Protein AF-A0A7C6B8I4-F1 (afdb_monomer)

Sequence (140 aa):
YIVIADYTKLASQKRLYIIDLHTADVSSYFVAHGRNSGAKGDRVWDASNVMGSYKTPTGFFKVGAKERVTTTKRYDYLSVEGLEWKNRNAKRREIILHTAWYVGTKGRSRGCFAIKPEDKWQVFSRAKNALLYSYAGEGS

Secondary structure (DSSP, 8-state):
-EEEEETTS-TTS--EEEE-TTT--EEEE--BPBTTSSSTTS--------TT--PPP-EEEEEEEEEEE-TTT--EEEEEEE-SGGGTTTTTTT-EEEE-TTTTTT--BSSSEEE-GGGHHHHHHHHTT-EEEEE--S--

Radius of gyration: 13.36 Å; Cα contacts (8 Å, |Δi|>4): 384; chains: 1; bounding box: 36×31×32 Å

Mean predicted aligned error: 3.0 Å

Nearest PDB structures (foldseek):
  8p6f-assembly1_B  TM=4.996E-01  e=5.406E+00  Flavobacterium johnsoniae
  3khf-assembly3_A  TM=2.122E-01  e=5.406E+00  Homo s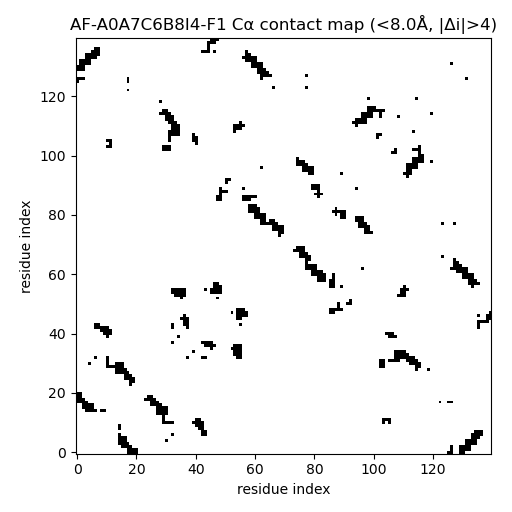apiens

Solvent-accessible surface area (backbone atoms only — not comparable to full-atom values): 6957 Å² total; per-residue (Å²): 76,40,36,36,38,42,27,73,38,43,34,80,39,65,31,27,36,41,36,36,79,86,78,67,47,76,47,71,37,48,45,25,50,8,55,63,10,40,62,79,39,41,37,36,67,38,51,39,49,59,80,89,54,28,18,25,49,46,47,50,26,44,30,36,77,59,78,46,65,43,87,87,81,62,31,50,29,29,50,36,40,40,74,39,88,63,15,58,39,28,55,84,60,65,30,31,39,29,41,33,88,46,35,74,72,47,40,59,36,67,23,25,49,27,24,36,59,91,49,44,67,70,49,51,72,52,40,39,65,13,48,33,36,31,41,38,67,94,46,126

Structure (mmCIF, N/CA/C/O backbone):
data_AF-A0A7C6B8I4-F1
#
_entry.id   AF-A0A7C6B8I4-F1
#
loop_
_atom_site.group_PDB
_atom_site.id
_atom_site.type_symbol
_atom_site.label_atom_id
_atom_site.label_alt_id
_atom_site.label_comp_id
_atom_site.label_asym_id
_atom_site.label_entity_id
_atom_site.label_seq_id
_atom_site.pdbx_PDB_ins_code
_atom_site.Cartn_x
_atom_site.Cartn_y
_atom_site.Cartn_z
_atom_site.occupancy
_atom_site.B_iso_or_equiv
_atom_site.auth_seq_id
_atom_site.auth_comp_id
_atom_site.auth_asym_id
_atom_site.auth_atom_id
_atom_site.pdbx_PDB_model_num
ATOM 1 N N . TYR A 1 1 ? -10.044 -4.001 11.812 1.00 97.69 1 TYR A N 1
ATOM 2 C CA . TYR A 1 1 ? -10.010 -3.785 10.353 1.00 97.69 1 TYR A CA 1
ATOM 3 C C . TYR A 1 1 ? -9.049 -4.750 9.688 1.00 97.69 1 TYR A C 1
ATOM 5 O O . TYR A 1 1 ? -8.013 -5.063 10.270 1.00 97.69 1 TYR A O 1
ATOM 13 N N . ILE A 1 2 ? -9.361 -5.162 8.462 1.00 98.44 2 ILE A N 1
ATOM 14 C CA . ILE A 1 2 ? -8.411 -5.772 7.525 1.00 98.44 2 ILE A CA 1
ATOM 15 C C . ILE A 1 2 ? -8.344 -4.903 6.267 1.00 98.44 2 ILE A C 1
ATOM 17 O O . ILE A 1 2 ? -9.353 -4.350 5.829 1.00 98.44 2 ILE A O 1
ATOM 21 N N . VAL A 1 3 ? -7.147 -4.748 5.711 1.00 98.81 3 VAL A N 1
ATOM 22 C CA . VAL A 1 3 ? -6.892 -3.998 4.481 1.00 98.81 3 VAL A CA 1
ATOM 23 C C . VAL A 1 3 ? -6.547 -4.990 3.376 1.00 98.81 3 VAL A C 1
ATOM 25 O O . VAL A 1 3 ? -5.723 -5.873 3.583 1.00 98.81 3 VAL A O 1
ATOM 28 N N . ILE A 1 4 ? -7.139 -4.857 2.195 1.00 98.75 4 ILE A N 1
ATOM 29 C CA . ILE A 1 4 ? -6.856 -5.724 1.047 1.00 98.75 4 ILE A CA 1
ATOM 30 C C . ILE A 1 4 ? -6.510 -4.849 -0.152 1.00 98.75 4 ILE A C 1
ATOM 32 O O . ILE A 1 4 ? -7.338 -4.070 -0.611 1.00 98.75 4 ILE A O 1
ATOM 36 N N . ALA A 1 5 ? -5.295 -4.976 -0.676 1.00 98.44 5 ALA A N 1
ATOM 37 C CA . ALA A 1 5 ? -4.910 -4.402 -1.958 1.00 98.44 5 ALA A CA 1
ATOM 38 C C . ALA A 1 5 ? -5.072 -5.474 -3.044 1.00 98.44 5 ALA A C 1
ATOM 40 O O . ALA A 1 5 ? -4.246 -6.378 -3.147 1.00 98.44 5 ALA A O 1
ATOM 41 N N . ASP A 1 6 ? -6.142 -5.377 -3.831 1.00 97.81 6 ASP A N 1
ATOM 42 C CA . ASP A 1 6 ? -6.482 -6.327 -4.890 1.00 97.81 6 ASP A CA 1
ATOM 43 C C . ASP A 1 6 ? -5.949 -5.855 -6.248 1.00 97.81 6 ASP A C 1
ATOM 45 O O . ASP A 1 6 ? -6.602 -5.149 -7.021 1.00 97.81 6 ASP A O 1
ATOM 49 N N . TYR A 1 7 ? -4.726 -6.254 -6.562 1.00 97.00 7 TYR A N 1
ATOM 50 C CA . TYR A 1 7 ? -4.074 -5.934 -7.822 1.00 97.00 7 TYR A CA 1
ATOM 51 C C . TYR A 1 7 ? -4.520 -6.804 -9.006 1.00 97.00 7 TYR A C 1
ATOM 53 O O . TYR A 1 7 ? -4.049 -6.563 -10.121 1.00 97.00 7 TYR A O 1
ATOM 61 N N . THR A 1 8 ? -5.487 -7.714 -8.819 1.00 96.25 8 THR A N 1
ATOM 62 C CA . THR A 1 8 ? -6.222 -8.328 -9.942 1.00 96.25 8 THR A CA 1
ATOM 63 C C . THR A 1 8 ? -7.227 -7.362 -10.571 1.00 96.25 8 THR A C 1
ATOM 65 O O . THR A 1 8 ? -7.917 -7.715 -11.523 1.00 96.25 8 THR A O 1
ATOM 68 N N . LYS A 1 9 ? -7.327 -6.123 -10.078 1.00 95.88 9 LYS A N 1
ATOM 69 C CA . LYS A 1 9 ? -8.122 -5.033 -10.662 1.00 95.88 9 LYS A CA 1
ATOM 70 C C . LYS A 1 9 ? -7.225 -3.978 -11.302 1.00 95.88 9 LYS A C 1
ATOM 72 O O . LYS A 1 9 ? -6.068 -3.804 -10.910 1.00 95.88 9 LYS A O 1
ATOM 77 N N . LEU A 1 10 ? -7.760 -3.247 -12.280 1.00 94.75 10 LEU A N 1
ATOM 78 C CA . LEU A 1 10 ? -7.041 -2.163 -12.961 1.00 94.75 10 LEU A CA 1
ATOM 79 C C . LEU A 1 10 ? -6.709 -1.032 -11.979 1.00 94.75 10 LEU A C 1
ATOM 81 O O . LEU A 1 10 ? -7.450 -0.782 -11.030 1.00 94.75 10 LEU A O 1
ATOM 85 N N . ALA A 1 11 ? -5.625 -0.291 -12.217 1.00 93.19 11 ALA A N 1
ATOM 86 C CA . ALA A 1 11 ? -5.238 0.820 -11.337 1.00 93.19 11 ALA A CA 1
ATOM 87 C C . ALA A 1 11 ? -6.203 2.019 -11.403 1.00 93.19 11 ALA A C 1
ATOM 89 O O . ALA A 1 11 ? -6.153 2.891 -10.537 1.00 93.19 11 ALA A O 1
ATOM 90 N N . SER A 1 12 ? -7.072 2.063 -12.418 1.00 92.31 12 SER A N 1
ATOM 91 C CA . SER A 1 12 ? -8.192 3.005 -12.536 1.00 92.31 12 SER A CA 1
ATOM 92 C C . SER A 1 12 ? -9.408 2.624 -11.687 1.00 92.31 12 SER A C 1
ATOM 94 O O . SER A 1 12 ? -10.384 3.370 -11.662 1.00 92.31 12 SER A O 1
ATOM 96 N N . GLN A 1 13 ? -9.370 1.493 -10.981 1.00 95.44 13 GLN A N 1
ATOM 97 C CA . GLN A 1 13 ? -10.431 1.058 -10.079 1.00 95.44 13 GLN A CA 1
ATOM 98 C C . GLN A 1 13 ? -10.020 1.283 -8.620 1.00 95.44 13 GLN A C 1
ATOM 100 O O . GLN A 1 13 ? -8.846 1.163 -8.254 1.00 95.44 13 GLN A O 1
ATOM 105 N N . LYS A 1 14 ? -11.006 1.567 -7.762 1.00 97.19 14 LYS A N 1
ATOM 106 C CA . LYS A 1 14 ? -10.825 1.515 -6.310 1.00 97.19 14 LYS A CA 1
ATOM 107 C C . LYS A 1 14 ? -10.605 0.056 -5.906 1.00 97.19 14 LYS A C 1
ATOM 109 O O . LYS A 1 14 ? -11.543 -0.737 -5.904 1.00 97.19 14 LYS A O 1
ATOM 114 N N . ARG A 1 15 ? -9.347 -0.293 -5.642 1.00 97.44 15 ARG A N 1
ATOM 115 C CA . ARG A 1 15 ? -8.869 -1.667 -5.417 1.00 97.44 15 ARG A CA 1
ATOM 116 C C . ARG A 1 15 ? -8.112 -1.852 -4.100 1.00 97.44 15 ARG A C 1
ATOM 118 O O . ARG A 1 15 ? -7.487 -2.882 -3.885 1.00 97.44 15 ARG A O 1
ATOM 125 N N . LEU A 1 16 ? -8.139 -0.839 -3.235 1.00 98.62 16 LEU A N 1
ATOM 126 C CA . LEU A 1 16 ? -7.774 -0.965 -1.830 1.00 98.62 16 LEU A CA 1
ATOM 127 C C . LEU A 1 16 ? -9.057 -1.031 -1.015 1.00 98.62 16 LEU A C 1
ATOM 129 O O . LEU A 1 16 ? -9.766 -0.033 -0.925 1.00 98.62 16 LEU A O 1
ATOM 133 N N . TYR A 1 17 ? -9.344 -2.180 -0.431 1.00 98.75 17 TYR A N 1
ATOM 134 C CA . TYR A 1 17 ? -10.491 -2.395 0.432 1.00 98.75 17 TYR A CA 1
ATOM 135 C C . TYR A 1 17 ? -10.072 -2.283 1.892 1.00 98.75 17 TYR A C 1
ATOM 137 O O . TYR A 1 17 ? -9.007 -2.766 2.271 1.00 98.75 17 TYR A O 1
ATOM 145 N N . ILE A 1 18 ? -10.911 -1.663 2.714 1.00 98.75 18 ILE A N 1
ATOM 146 C CA . ILE A 1 18 ? -10.795 -1.690 4.171 1.00 98.75 18 ILE A CA 1
ATOM 147 C C . ILE A 1 18 ? -12.112 -2.223 4.708 1.00 98.75 18 ILE A C 1
ATOM 149 O O . ILE A 1 18 ? -13.158 -1.612 4.473 1.00 98.75 18 ILE A O 1
ATOM 153 N N . ILE A 1 19 ? -12.031 -3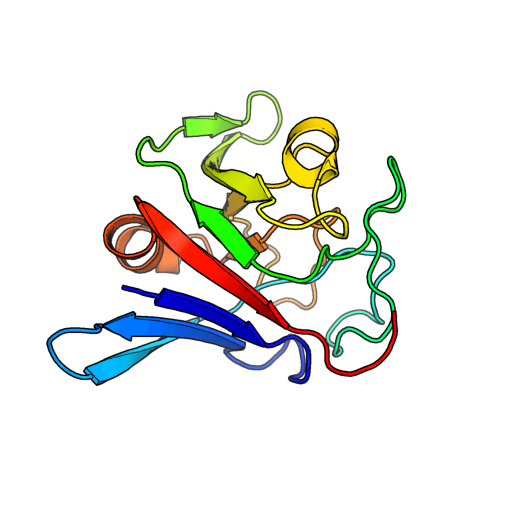.354 5.401 1.00 98.69 19 ILE A N 1
ATOM 154 C CA . ILE A 1 19 ? -13.174 -4.080 5.947 1.00 98.69 19 ILE A CA 1
ATOM 155 C C . ILE A 1 19 ? -13.166 -3.904 7.463 1.00 98.69 19 ILE A C 1
ATOM 157 O O . ILE A 1 19 ? -12.163 -4.205 8.129 1.00 98.69 19 ILE A O 1
ATOM 161 N N . ASP A 1 20 ? -14.270 -3.403 8.003 1.00 98.44 20 ASP A N 1
ATOM 162 C CA . ASP A 1 20 ? -14.539 -3.439 9.434 1.00 98.44 20 ASP A CA 1
ATOM 163 C C . ASP A 1 20 ? -14.967 -4.857 9.827 1.00 98.44 20 ASP A C 1
ATOM 165 O O . ASP A 1 20 ? -15.919 -5.405 9.283 1.00 98.44 20 ASP A O 1
ATOM 169 N N . LEU A 1 21 ? -14.238 -5.477 10.754 1.00 97.75 21 LEU A N 1
ATOM 170 C CA . LEU A 1 21 ? -14.515 -6.856 11.167 1.00 97.75 21 LEU A CA 1
ATOM 171 C C . LEU A 1 21 ? -15.641 -6.943 12.206 1.00 97.75 21 LEU A C 1
ATOM 173 O O . LEU A 1 21 ? -16.110 -8.042 12.482 1.00 97.75 21 LEU A O 1
ATOM 177 N N . HIS A 1 22 ? -16.063 -5.814 12.782 1.00 97.88 22 HIS A N 1
ATOM 178 C CA . HIS A 1 22 ? -17.172 -5.758 13.731 1.00 97.88 22 HIS A CA 1
ATOM 179 C C . HIS A 1 22 ? -18.496 -5.459 13.029 1.00 97.88 22 HIS A C 1
ATOM 181 O O . HIS A 1 22 ? -19.506 -6.069 13.365 1.00 97.88 22 HIS A O 1
ATOM 187 N N . THR A 1 23 ? -18.491 -4.537 12.060 1.00 98.31 23 THR A N 1
ATOM 188 C CA . THR A 1 23 ? -19.718 -4.100 11.366 1.00 98.31 23 THR A CA 1
ATOM 189 C C . THR A 1 23 ? -19.910 -4.729 9.988 1.00 98.31 23 THR A C 1
ATOM 191 O O . THR A 1 23 ? -20.988 -4.608 9.418 1.00 98.31 23 THR A O 1
ATOM 194 N N . ALA A 1 24 ? -18.886 -5.399 9.447 1.00 97.50 24 ALA A N 1
ATOM 195 C CA . ALA A 1 24 ? -18.821 -5.879 8.064 1.00 97.50 24 ALA A CA 1
ATOM 196 C C . ALA A 1 24 ? -18.845 -4.768 6.991 1.00 97.50 24 ALA A C 1
ATOM 198 O O . ALA A 1 24 ? -18.920 -5.070 5.798 1.00 97.50 24 ALA A O 1
ATOM 199 N N . ASP A 1 25 ? -18.714 -3.495 7.381 1.00 98.38 25 ASP A N 1
ATOM 200 C CA . ASP A 1 25 ? -18.646 -2.388 6.429 1.00 98.38 25 ASP A CA 1
ATOM 201 C C . ASP A 1 25 ? -17.394 -2.477 5.557 1.00 98.38 25 ASP A C 1
ATOM 203 O O . ASP A 1 25 ? -16.277 -2.703 6.037 1.00 98.38 25 ASP A O 1
ATOM 207 N N . VAL A 1 26 ? -17.567 -2.215 4.260 1.00 98.50 26 VAL A N 1
ATOM 208 C CA . VAL A 1 26 ? -16.477 -2.213 3.282 1.00 98.50 26 VAL A CA 1
ATOM 209 C C . VAL A 1 26 ? -16.354 -0.838 2.644 1.00 98.50 26 VAL A C 1
ATOM 211 O O . VAL A 1 26 ? -17.268 -0.339 1.991 1.00 98.50 26 VAL A O 1
ATOM 214 N N . SER A 1 27 ? -15.173 -0.240 2.771 1.00 98.56 27 SER A N 1
ATOM 215 C CA . SER A 1 27 ? -14.798 0.979 2.048 1.00 98.56 27 SER A CA 1
ATOM 216 C C . SER A 1 27 ? -13.726 0.671 1.009 1.00 98.56 27 SER A C 1
ATOM 218 O O . SER A 1 27 ? -12.918 -0.238 1.201 1.00 98.56 27 SER A O 1
ATOM 220 N N . SER A 1 28 ? -13.725 1.402 -0.111 1.00 98.56 28 SER A N 1
ATOM 221 C CA . SER A 1 28 ? -12.765 1.195 -1.199 1.00 98.56 28 SER A CA 1
ATOM 222 C C . SER A 1 28 ? -12.081 2.488 -1.645 1.00 98.56 28 SER A C 1
ATOM 224 O O . SER A 1 28 ? -12.703 3.551 -1.724 1.00 98.56 28 SER A O 1
ATOM 226 N N . TYR A 1 29 ? -10.792 2.374 -1.967 1.00 98.50 29 TYR A N 1
ATOM 227 C CA . TYR A 1 29 ? -9.892 3.477 -2.306 1.00 98.50 29 TYR A CA 1
ATOM 228 C C . TYR A 1 29 ? -8.955 3.102 -3.456 1.00 98.50 29 TYR A C 1
ATOM 230 O O . TYR A 1 29 ? -8.824 1.935 -3.837 1.00 98.50 29 TYR A O 1
ATOM 238 N N . PHE A 1 30 ? -8.278 4.097 -4.023 1.00 98.00 30 PHE A N 1
ATOM 239 C CA . PHE A 1 30 ? -7.240 3.856 -5.023 1.00 98.00 30 PHE A CA 1
ATOM 240 C C . PHE A 1 30 ? -5.919 3.447 -4.367 1.00 98.00 30 PHE A C 1
ATOM 242 O O . PHE A 1 30 ? -5.514 4.023 -3.360 1.00 98.00 30 PHE A O 1
ATOM 249 N N . VAL A 1 31 ? -5.212 2.500 -4.991 1.00 97.81 31 VAL A N 1
ATOM 250 C CA . VAL A 1 31 ? -3.832 2.150 -4.629 1.00 97.81 31 VAL A CA 1
ATOM 251 C C . VAL A 1 31 ? -2.984 1.870 -5.870 1.00 97.81 31 VAL A C 1
ATOM 253 O O . VAL A 1 31 ? -3.372 1.105 -6.766 1.00 97.81 31 VAL A O 1
ATOM 256 N N . ALA A 1 32 ? -1.816 2.507 -5.950 1.00 96.88 32 ALA A N 1
ATOM 257 C CA . ALA A 1 32 ? -0.874 2.293 -7.047 1.00 96.88 32 ALA A CA 1
ATOM 258 C C . ALA A 1 32 ? -0.010 1.043 -6.822 1.00 96.88 32 ALA A C 1
ATOM 260 O O . ALA A 1 32 ? 0.371 0.736 -5.698 1.00 96.88 32 ALA A O 1
ATOM 261 N N . HIS A 1 33 ? 0.335 0.355 -7.912 1.00 95.75 33 HIS A N 1
ATOM 262 C CA . HIS A 1 33 ? 1.280 -0.764 -7.896 1.00 95.75 33 HIS A CA 1
ATOM 263 C C . HIS A 1 33 ? 2.729 -0.289 -8.119 1.00 95.75 33 HIS A C 1
ATOM 265 O O . HIS A 1 33 ? 2.972 0.863 -8.500 1.00 95.75 33 HIS A O 1
ATOM 271 N N . GLY A 1 34 ? 3.695 -1.195 -7.946 1.00 96.81 34 GLY A N 1
ATOM 272 C CA . GLY A 1 34 ? 5.104 -0.971 -8.263 1.00 96.81 34 GLY A CA 1
ATOM 273 C C . GLY A 1 34 ? 5.381 -0.818 -9.764 1.00 96.81 34 GLY A C 1
ATOM 274 O O . GLY A 1 34 ? 4.746 -1.453 -10.603 1.00 96.81 34 GLY A O 1
ATOM 275 N N . ARG A 1 35 ? 6.355 0.027 -10.118 1.00 95.94 35 ARG A N 1
ATOM 276 C CA . ARG A 1 35 ? 6.706 0.396 -11.503 1.00 95.94 35 ARG A CA 1
ATOM 277 C C . ARG A 1 35 ? 6.930 -0.798 -12.432 1.00 95.94 35 ARG A C 1
ATOM 279 O O . ARG A 1 35 ? 6.567 -0.706 -13.599 1.00 95.94 35 ARG A O 1
ATOM 286 N N . ASN A 1 36 ? 7.524 -1.869 -11.922 1.00 96.25 36 ASN A N 1
ATOM 287 C CA . ASN A 1 36 ? 7.934 -3.025 -12.718 1.00 96.25 36 ASN A CA 1
ATOM 288 C C . ASN A 1 36 ? 6.966 -4.212 -12.584 1.00 96.25 36 ASN A C 1
ATOM 290 O O . ASN A 1 36 ? 7.326 -5.325 -12.942 1.00 96.25 36 ASN A O 1
ATOM 294 N N . SER A 1 37 ? 5.763 -3.979 -12.051 1.00 95.12 37 SER A N 1
ATOM 295 C CA . SER A 1 37 ? 4.768 -5.023 -11.779 1.00 95.12 37 SER A CA 1
ATOM 296 C C . SER A 1 37 ? 3.604 -5.074 -12.753 1.00 95.12 37 SER A C 1
ATOM 298 O O . SER A 1 37 ? 2.717 -5.899 -12.584 1.00 95.12 37 SER A O 1
ATOM 300 N N . GLY A 1 38 ? 3.578 -4.174 -13.731 1.00 93.31 38 GLY A N 1
ATOM 301 C CA . GLY A 1 38 ? 2.455 -3.971 -14.638 1.00 93.31 38 GLY A CA 1
ATOM 302 C C . GLY A 1 38 ? 2.642 -2.720 -15.490 1.00 93.31 38 GLY A C 1
ATOM 303 O O . GLY A 1 38 ? 3.428 -1.815 -15.159 1.00 93.31 38 GLY A O 1
ATOM 304 N N . ALA A 1 39 ? 1.910 -2.658 -16.601 1.00 92.75 39 ALA A N 1
ATOM 305 C CA . ALA A 1 39 ? 1.808 -1.443 -17.395 1.00 92.75 39 ALA A CA 1
ATOM 306 C C . ALA A 1 39 ? 1.123 -0.319 -16.592 1.00 92.75 39 ALA A C 1
ATOM 308 O O . ALA A 1 39 ? 0.391 -0.549 -15.626 1.00 92.75 39 ALA A O 1
ATOM 309 N N . LYS A 1 40 ? 1.364 0.941 -16.978 1.00 89.62 40 LYS A N 1
ATOM 310 C CA . LYS A 1 40 ? 0.720 2.095 -16.327 1.00 89.62 40 LYS A CA 1
ATOM 311 C C . LYS A 1 40 ? -0.800 1.980 -16.443 1.00 89.62 40 LYS A C 1
ATOM 313 O O . LYS A 1 40 ? -1.325 1.940 -17.549 1.00 89.62 40 LYS A O 1
ATOM 318 N N . GLY A 1 41 ? -1.499 2.032 -15.312 1.00 88.06 41 GLY A N 1
ATOM 319 C CA . GLY A 1 41 ? -2.961 1.934 -15.287 1.00 88.06 41 GLY A CA 1
ATOM 320 C C . GLY A 1 41 ? -3.498 0.506 -15.152 1.00 88.06 41 GLY A C 1
ATOM 321 O O . GLY A 1 41 ? -4.699 0.343 -14.958 1.00 88.06 41 GLY A O 1
ATOM 322 N N . ASP A 1 42 ? -2.633 -0.506 -15.199 1.00 93.12 42 ASP A N 1
ATOM 323 C CA . ASP A 1 42 ? -3.047 -1.904 -15.308 1.00 93.12 42 ASP A CA 1
ATOM 324 C C . ASP A 1 42 ? -3.079 -2.646 -13.952 1.00 93.12 42 ASP A C 1
ATOM 326 O O . ASP A 1 42 ? -2.861 -2.077 -12.867 1.00 93.12 42 ASP A O 1
ATOM 330 N N . ARG A 1 43 ? -3.387 -3.938 -14.026 1.00 94.75 43 ARG A N 1
ATOM 331 C CA . ARG A 1 43 ? -3.244 -4.961 -12.987 1.00 94.75 43 ARG A CA 1
ATOM 332 C C . ARG A 1 43 ? -1.774 -5.204 -12.632 1.00 94.75 43 ARG A C 1
ATOM 334 O O . ARG A 1 43 ? -0.867 -4.616 -13.226 1.00 94.75 43 ARG A O 1
ATOM 341 N N . VAL A 1 44 ? -1.539 -6.031 -11.617 1.00 95.31 44 VAL A N 1
ATOM 342 C CA . VAL A 1 44 ? -0.216 -6.612 -11.362 1.00 95.31 44 VAL A CA 1
ATOM 343 C C . VAL A 1 44 ? -0.181 -8.025 -11.926 1.00 95.31 44 VAL A C 1
ATOM 345 O O . VAL A 1 44 ? -1.056 -8.815 -11.612 1.00 95.31 44 VAL A O 1
ATOM 348 N N . TRP A 1 45 ? 0.839 -8.321 -12.722 1.00 94.12 45 TRP A N 1
ATOM 349 C CA . TRP A 1 45 ? 1.134 -9.656 -13.273 1.00 94.12 45 TRP A CA 1
ATOM 350 C C . TRP A 1 45 ? 2.534 -10.165 -12.897 1.00 94.12 45 TRP A C 1
ATOM 352 O O . TRP A 1 45 ? 2.912 -11.270 -13.256 1.00 94.12 45 TRP A O 1
ATOM 362 N N . ASP A 1 46 ? 3.322 -9.341 -12.201 1.00 94.94 46 ASP A N 1
ATOM 363 C CA . ASP A 1 46 ? 4.712 -9.642 -11.867 1.00 94.94 46 ASP A CA 1
ATOM 364 C C . ASP A 1 46 ? 5.055 -9.030 -10.502 1.00 94.94 46 ASP A C 1
ATOM 366 O O . ASP A 1 46 ? 5.347 -7.833 -10.358 1.00 94.94 46 ASP A O 1
ATOM 370 N N . ALA A 1 47 ? 4.934 -9.846 -9.461 1.00 95.44 47 ALA A N 1
ATOM 371 C CA . ALA A 1 47 ? 5.261 -9.471 -8.095 1.00 95.44 47 ALA A CA 1
ATOM 372 C C . ALA A 1 47 ? 6.700 -9.867 -7.751 1.00 95.44 47 ALA A C 1
ATOM 374 O O . ALA A 1 47 ? 7.290 -10.765 -8.339 1.00 95.44 47 ALA A O 1
ATOM 375 N N . SER A 1 48 ? 7.309 -9.202 -6.769 1.00 95.81 48 SER A N 1
ATOM 376 C CA . SER A 1 48 ? 8.620 -9.647 -6.288 1.00 95.81 48 SER A CA 1
ATOM 377 C C . SER A 1 48 ? 8.930 -9.161 -4.887 1.00 95.81 48 SER A C 1
ATOM 379 O O . SER A 1 48 ? 8.479 -8.098 -4.455 1.00 95.81 48 SER A O 1
ATOM 381 N N . ASN A 1 49 ? 9.787 -9.925 -4.211 1.00 95.88 49 ASN A N 1
ATOM 382 C CA . ASN A 1 49 ? 10.426 -9.587 -2.943 1.00 95.88 49 ASN A CA 1
ATOM 383 C C . ASN A 1 49 ? 11.887 -9.131 -3.095 1.00 95.88 49 ASN A C 1
ATOM 385 O O . ASN A 1 49 ? 12.575 -8.908 -2.097 1.00 95.88 49 ASN A O 1
ATOM 389 N N . VAL A 1 50 ? 12.407 -9.072 -4.321 1.00 97.38 50 VAL A N 1
ATOM 390 C CA . VAL A 1 50 ? 13.832 -8.826 -4.569 1.00 97.38 50 VAL A CA 1
ATOM 391 C C . VAL A 1 50 ? 14.157 -7.349 -4.341 1.00 97.38 50 VAL A C 1
ATOM 393 O O . VAL A 1 50 ? 13.399 -6.455 -4.739 1.00 97.38 50 VAL A O 1
ATOM 396 N N . MET A 1 51 ? 15.284 -7.089 -3.677 1.00 97.31 51 MET A N 1
ATOM 397 C CA . MET A 1 51 ? 15.824 -5.741 -3.472 1.00 97.31 51 MET A CA 1
ATOM 398 C C . MET A 1 51 ? 15.994 -5.018 -4.814 1.00 97.31 51 MET A C 1
ATOM 400 O O . MET A 1 51 ? 16.404 -5.621 -5.796 1.00 97.31 51 MET A O 1
ATOM 404 N N . GLY A 1 52 ? 15.638 -3.734 -4.883 1.00 95.81 52 GLY A N 1
ATOM 405 C CA . GLY A 1 52 ? 15.784 -2.940 -6.113 1.00 95.81 52 GLY A CA 1
ATOM 406 C C . GLY A 1 52 ? 14.829 -3.294 -7.265 1.00 95.81 52 GLY A C 1
ATOM 407 O O . GLY A 1 52 ? 14.795 -2.570 -8.252 1.00 95.81 52 GLY A O 1
ATOM 408 N N . SER A 1 53 ? 13.993 -4.333 -7.140 1.00 96.69 53 SER A N 1
ATOM 409 C CA . SER A 1 53 ? 13.066 -4.741 -8.213 1.00 96.69 53 SER A CA 1
ATOM 410 C C . SER A 1 53 ? 12.016 -3.683 -8.569 1.00 96.69 53 SER A C 1
ATOM 412 O O . SER A 1 53 ? 11.480 -3.696 -9.673 1.00 96.69 53 SER A O 1
ATOM 414 N N . TYR A 1 54 ? 11.681 -2.794 -7.626 1.00 97.38 54 TYR A N 1
ATOM 415 C CA . TYR A 1 54 ? 10.568 -1.834 -7.703 1.00 97.38 54 TYR A CA 1
ATOM 416 C C . TYR A 1 54 ? 9.198 -2.456 -8.016 1.00 97.38 54 TYR A C 1
ATOM 418 O O . TYR A 1 54 ? 8.275 -1.757 -8.444 1.00 97.38 54 TYR A O 1
ATOM 426 N N . LYS A 1 55 ? 9.068 -3.765 -7.793 1.00 97.19 55 LYS A N 1
ATOM 427 C CA . LYS A 1 55 ? 7.839 -4.535 -7.975 1.00 97.19 55 LYS A CA 1
ATOM 428 C C . LYS A 1 55 ? 6.971 -4.505 -6.716 1.00 97.19 55 LYS A C 1
ATOM 430 O O . LYS A 1 55 ? 7.482 -4.391 -5.603 1.00 97.19 55 LYS A O 1
ATOM 435 N N . THR A 1 56 ? 5.662 -4.613 -6.878 1.00 97.31 56 THR A N 1
ATOM 436 C CA . THR A 1 56 ? 4.701 -4.838 -5.799 1.00 97.31 56 THR A CA 1
ATOM 437 C C . THR A 1 56 ? 5.069 -6.113 -5.032 1.00 97.31 56 THR A C 1
ATOM 439 O O . THR A 1 56 ? 5.255 -7.160 -5.656 1.00 97.31 56 THR A O 1
ATOM 442 N N . PRO A 1 57 ? 5.187 -6.062 -3.696 1.00 97.12 57 PRO A N 1
ATOM 443 C CA . PRO A 1 57 ? 5.268 -7.261 -2.876 1.00 97.12 57 PRO A CA 1
ATOM 444 C C . PRO A 1 57 ? 3.856 -7.801 -2.595 1.00 97.12 57 PRO A C 1
ATOM 446 O O . PRO A 1 57 ? 2.915 -7.028 -2.402 1.00 97.12 57 PRO A O 1
ATOM 449 N N . THR A 1 58 ? 3.700 -9.120 -2.550 1.00 97.12 58 THR A N 1
ATOM 450 C CA . THR A 1 58 ? 2.419 -9.795 -2.277 1.00 97.12 58 THR A CA 1
ATOM 451 C C . THR A 1 58 ? 2.417 -10.465 -0.906 1.00 97.12 58 THR A C 1
ATOM 453 O O . THR A 1 58 ? 3.461 -10.612 -0.269 1.00 97.12 58 THR A O 1
ATOM 456 N N . GLY A 1 59 ? 1.240 -10.868 -0.432 1.00 97.75 59 GLY A N 1
ATOM 457 C CA . GLY A 1 59 ? 1.073 -11.560 0.842 1.00 97.75 59 GLY A CA 1
ATOM 458 C C . GLY A 1 59 ? 0.586 -10.689 1.995 1.00 97.75 59 GLY A C 1
ATOM 459 O O . GLY A 1 59 ? 0.072 -9.593 1.783 1.00 97.75 59 GLY A O 1
ATOM 460 N N . PHE A 1 60 ? 0.735 -11.199 3.212 1.00 98.56 60 PHE A N 1
ATOM 461 C CA . PHE A 1 60 ? 0.317 -10.564 4.453 1.00 98.56 60 PHE A CA 1
ATOM 462 C C . PHE A 1 60 ? 1.388 -9.635 5.019 1.00 98.56 60 PHE A C 1
ATOM 464 O O . PHE A 1 60 ? 2.576 -9.966 5.059 1.00 98.56 60 PHE A O 1
ATOM 471 N N . PHE A 1 61 ? 0.936 -8.482 5.499 1.00 98.81 61 PHE A N 1
ATOM 472 C CA . PHE A 1 61 ? 1.741 -7.452 6.130 1.00 98.81 61 PHE A CA 1
ATOM 473 C C . PHE A 1 61 ? 1.064 -6.962 7.405 1.00 98.81 61 PHE A C 1
ATOM 475 O O . PHE A 1 61 ? -0.158 -6.833 7.463 1.00 98.81 61 PHE A O 1
ATOM 482 N N . LYS A 1 62 ? 1.863 -6.599 8.404 1.00 98.69 62 LYS A N 1
ATOM 483 C CA . LYS A 1 62 ? 1.411 -5.827 9.561 1.00 98.69 62 LYS A CA 1
ATOM 484 C C . LYS A 1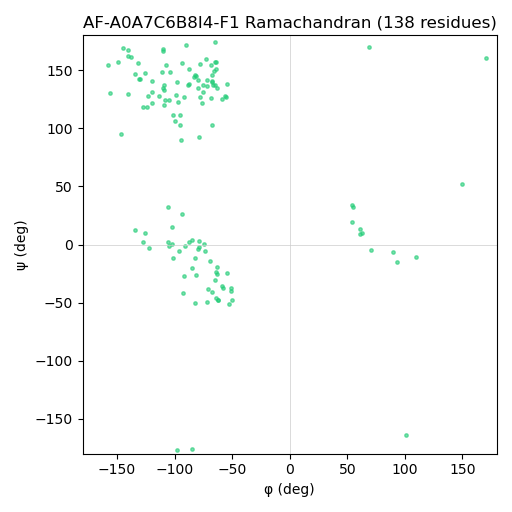 62 ? 1.609 -4.342 9.287 1.00 98.69 62 LYS A C 1
ATOM 486 O O . LYS A 1 62 ? 2.718 -3.921 8.956 1.00 98.69 62 LYS A O 1
ATOM 491 N N . VAL A 1 63 ? 0.560 -3.541 9.452 1.00 98.81 63 VAL A N 1
ATOM 492 C CA . VAL A 1 63 ? 0.646 -2.078 9.359 1.00 98.81 63 VAL A CA 1
ATOM 493 C C . VAL A 1 63 ? 0.993 -1.488 10.730 1.00 98.81 63 VAL A C 1
ATOM 495 O O . VAL A 1 63 ? 0.463 -1.901 11.759 1.00 98.81 63 VAL A O 1
ATOM 498 N N . GLY A 1 64 ? 1.900 -0.513 10.763 1.00 98.56 64 GLY A N 1
ATOM 499 C CA . GLY A 1 64 ? 2.344 0.146 11.991 1.00 98.56 64 GLY A CA 1
ATOM 500 C C . GLY A 1 64 ? 1.306 1.097 12.598 1.00 98.56 64 GLY A C 1
ATOM 501 O O . GLY A 1 64 ? 0.417 1.600 11.917 1.00 98.56 64 GLY A O 1
ATOM 502 N N . ALA A 1 65 ? 1.457 1.390 13.892 1.00 97.81 65 ALA A N 1
ATOM 503 C CA . ALA A 1 65 ? 0.552 2.268 14.643 1.00 97.81 65 ALA A CA 1
ATOM 504 C C . ALA A 1 65 ? 0.820 3.774 14.455 1.00 97.81 65 ALA A C 1
ATOM 506 O O . ALA A 1 65 ? -0.063 4.603 14.675 1.00 97.81 65 ALA A O 1
ATOM 507 N N . LYS A 1 66 ? 2.064 4.144 14.125 1.00 97.88 66 LYS A N 1
ATOM 508 C CA . LYS A 1 66 ? 2.534 5.536 14.150 1.00 97.88 66 LYS A CA 1
ATOM 509 C C . LYS A 1 66 ? 2.644 6.095 12.740 1.00 97.88 66 LYS A C 1
ATOM 511 O O . LYS A 1 66 ? 3.371 5.546 11.914 1.00 97.88 66 LYS A O 1
ATOM 516 N N . GLU A 1 67 ? 1.958 7.208 12.516 1.00 97.81 67 GLU A N 1
ATOM 517 C CA . GLU A 1 67 ? 2.117 8.032 11.321 1.00 97.81 67 GLU A CA 1
ATOM 518 C C . GLU A 1 67 ? 3.453 8.776 11.371 1.00 97.81 67 GLU A C 1
ATOM 520 O O . GLU A 1 67 ? 3.920 9.179 12.441 1.00 97.81 67 GLU A O 1
ATOM 525 N N . ARG A 1 68 ? 4.105 8.887 10.216 1.00 97.75 68 ARG A N 1
ATOM 526 C CA . ARG A 1 68 ? 5.427 9.493 10.041 1.00 97.75 68 ARG A CA 1
ATOM 527 C C . ARG A 1 68 ? 5.487 10.215 8.699 1.00 97.75 68 ARG A C 1
ATOM 529 O O . ARG A 1 68 ? 4.638 9.999 7.846 1.00 97.75 68 ARG A O 1
ATOM 536 N N . VAL A 1 69 ? 6.537 11.006 8.488 1.00 97.19 69 VAL A N 1
ATOM 537 C CA . VAL A 1 69 ? 6.775 11.737 7.236 1.00 97.19 69 VAL A CA 1
ATOM 538 C C . VAL A 1 69 ? 8.100 11.290 6.624 1.00 97.19 69 VAL A C 1
ATOM 540 O O . VAL A 1 69 ? 9.111 11.219 7.322 1.00 97.19 69 VAL A O 1
ATOM 543 N N . THR A 1 70 ? 8.121 10.957 5.329 1.00 93.19 70 THR A N 1
ATOM 544 C CA . THR A 1 70 ? 9.371 10.597 4.631 1.00 93.19 70 THR A CA 1
ATOM 545 C C . THR A 1 70 ? 10.290 11.815 4.512 1.00 93.19 70 THR A C 1
ATOM 547 O O . THR A 1 70 ? 9.817 12.896 4.161 1.00 93.19 70 THR A O 1
ATOM 550 N N . THR A 1 71 ? 11.599 11.643 4.695 1.00 91.25 71 THR A N 1
ATOM 551 C CA . THR A 1 71 ? 12.564 12.757 4.723 1.00 91.25 71 THR A CA 1
ATOM 552 C C . THR A 1 71 ? 12.639 13.529 3.402 1.00 91.25 71 THR A C 1
ATOM 554 O O . THR A 1 71 ? 12.563 14.754 3.399 1.00 91.25 71 THR A O 1
ATOM 557 N N . THR A 1 72 ? 12.746 12.825 2.270 1.00 88.12 72 THR A N 1
ATOM 558 C CA . THR A 1 72 ? 12.991 13.456 0.960 1.00 88.12 72 THR A CA 1
ATOM 559 C C . THR A 1 72 ? 11.721 13.997 0.31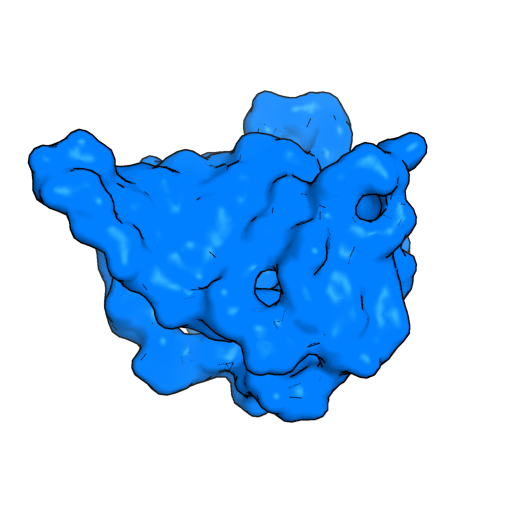2 1.00 88.12 72 THR A C 1
ATOM 561 O O . THR A 1 72 ? 11.692 15.136 -0.134 1.00 88.12 72 THR A O 1
ATOM 564 N N . LYS A 1 73 ? 10.663 13.179 0.232 1.00 88.81 73 LYS A N 1
ATOM 565 C CA . LYS A 1 73 ? 9.441 13.524 -0.519 1.00 88.81 73 LYS A CA 1
ATOM 566 C C . LYS A 1 73 ? 8.324 14.110 0.339 1.00 88.81 73 LYS A C 1
ATOM 568 O O . LYS A 1 73 ? 7.305 14.509 -0.211 1.00 88.81 73 LYS A O 1
ATOM 573 N N . ARG A 1 74 ? 8.508 14.138 1.664 1.00 93.44 74 ARG A N 1
ATOM 574 C CA . ARG A 1 74 ? 7.528 14.641 2.639 1.00 93.44 74 ARG A CA 1
ATOM 575 C C . ARG A 1 74 ? 6.142 13.983 2.540 1.00 93.44 74 ARG A C 1
ATOM 577 O O . ARG A 1 74 ? 5.140 14.616 2.834 1.00 93.44 74 ARG A O 1
ATOM 584 N N . TYR A 1 75 ? 6.081 12.705 2.160 1.00 93.25 75 TYR A N 1
ATOM 585 C CA . TYR A 1 75 ? 4.841 11.931 2.210 1.00 93.25 75 TYR A CA 1
ATOM 586 C C . TYR A 1 75 ? 4.550 11.448 3.625 1.00 93.25 75 TYR A C 1
ATOM 588 O O . TYR A 1 75 ? 5.439 10.895 4.280 1.00 93.25 75 TYR A O 1
ATOM 596 N N . ASP A 1 76 ? 3.300 11.600 4.050 1.00 97.56 76 ASP A N 1
ATOM 597 C CA . ASP A 1 76 ? 2.781 10.920 5.231 1.00 97.56 76 ASP A CA 1
ATOM 598 C C . ASP A 1 76 ? 2.718 9.416 4.969 1.00 97.56 76 ASP A C 1
ATOM 600 O O . ASP A 1 76 ? 2.296 8.980 3.890 1.00 97.56 76 ASP A O 1
ATOM 604 N N . TYR A 1 77 ? 3.126 8.616 5.950 1.00 98.50 77 TYR A 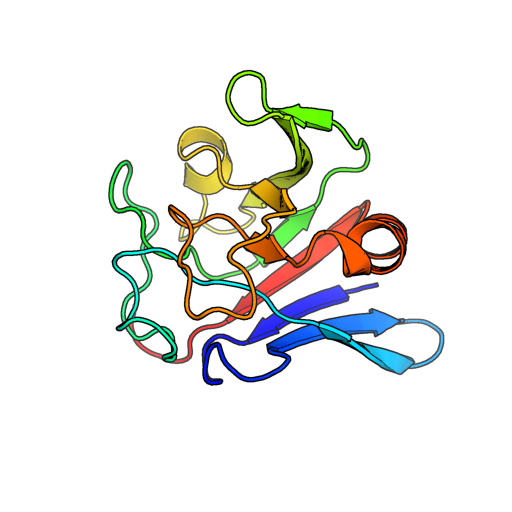N 1
ATOM 605 C CA . TYR A 1 77 ? 3.140 7.169 5.825 1.00 98.50 77 TYR A CA 1
ATOM 606 C C . TYR A 1 77 ? 2.911 6.420 7.139 1.00 98.50 77 TYR A C 1
ATOM 608 O O . TYR A 1 77 ? 3.198 6.909 8.234 1.00 98.50 77 TYR A O 1
ATOM 616 N N . LEU A 1 78 ? 2.458 5.177 6.992 1.00 98.69 78 LEU A N 1
ATOM 617 C CA . LEU A 1 78 ? 2.513 4.116 7.990 1.00 98.69 78 LEU A CA 1
ATOM 618 C C . LEU A 1 78 ? 3.540 3.072 7.539 1.00 98.69 78 LEU A C 1
ATOM 620 O O . LEU A 1 78 ? 3.609 2.703 6.362 1.00 98.69 78 LEU A O 1
ATOM 624 N N . SER A 1 79 ? 4.362 2.590 8.470 1.00 98.44 79 SER A N 1
ATOM 625 C CA . SER A 1 79 ? 5.279 1.483 8.187 1.00 98.44 79 SER A CA 1
ATOM 626 C C . SER A 1 79 ? 4.497 0.205 7.897 1.00 98.44 79 SER A C 1
ATOM 628 O O . SER A 1 79 ? 3.444 -0.010 8.497 1.00 98.44 79 SER A O 1
ATOM 630 N N . VAL A 1 80 ? 5.041 -0.676 7.060 1.00 98.25 80 VAL A N 1
ATOM 631 C CA . VAL A 1 80 ? 4.537 -2.047 6.927 1.00 98.25 80 VAL A CA 1
ATOM 632 C C . VAL A 1 80 ? 5.659 -3.055 7.145 1.00 98.25 80 VAL A C 1
ATOM 634 O O . VAL A 1 80 ? 6.821 -2.800 6.825 1.00 98.25 80 VAL A O 1
ATOM 637 N N . GLU A 1 81 ? 5.309 -4.205 7.699 1.00 98.44 81 GLU A N 1
ATOM 638 C CA . GLU A 1 81 ? 6.212 -5.322 7.954 1.00 98.44 81 GLU A CA 1
ATOM 639 C C . GLU A 1 81 ? 5.664 -6.565 7.261 1.00 98.44 81 GLU A C 1
ATOM 641 O O . GLU A 1 81 ? 4.493 -6.888 7.429 1.00 98.44 81 GLU A O 1
ATOM 646 N N . GLY A 1 82 ? 6.486 -7.235 6.452 1.00 98.25 82 GLY A N 1
ATOM 647 C CA . GLY A 1 82 ? 6.091 -8.482 5.800 1.00 98.25 82 GLY A CA 1
ATOM 648 C C . GLY A 1 82 ? 6.015 -9.630 6.805 1.00 98.25 82 GLY A C 1
ATOM 649 O O . GLY A 1 82 ? 6.907 -9.766 7.639 1.00 98.25 82 GLY A O 1
ATOM 650 N N . LEU A 1 83 ? 4.961 -10.441 6.715 1.00 98.50 83 LEU A N 1
ATOM 651 C CA . LEU A 1 83 ? 4.693 -11.568 7.617 1.00 98.50 83 LEU A CA 1
ATOM 652 C C . LEU A 1 83 ? 4.964 -12.937 6.972 1.00 98.50 83 LEU A C 1
ATOM 654 O O . LEU A 1 83 ? 4.741 -13.969 7.595 1.00 98.50 83 LEU A O 1
ATOM 658 N N . GLU A 1 84 ? 5.443 -12.964 5.728 1.00 97.88 84 GLU A N 1
ATOM 659 C CA . GLU A 1 84 ? 5.696 -14.183 4.961 1.00 97.88 84 GLU A CA 1
ATOM 660 C C . GLU A 1 84 ? 7.090 -14.167 4.317 1.00 97.88 84 GLU A C 1
ATOM 662 O O . GLU A 1 84 ? 7.656 -13.123 3.981 1.00 97.88 84 GLU A O 1
ATOM 667 N N . TRP A 1 85 ? 7.638 -15.351 4.026 1.00 95.69 85 TRP A N 1
ATOM 668 C CA . TRP A 1 85 ? 8.917 -15.494 3.315 1.00 95.69 85 TRP A CA 1
ATOM 669 C C . TRP A 1 85 ? 8.980 -14.670 2.016 1.00 95.69 85 TRP A C 1
ATOM 671 O O . TRP A 1 85 ? 10.005 -14.039 1.724 1.00 95.69 85 TRP A O 1
ATOM 681 N N . LYS A 1 86 ? 7.874 -14.635 1.261 1.00 92.88 86 LYS A N 1
ATOM 682 C CA . LYS A 1 86 ? 7.729 -13.919 -0.018 1.00 92.88 86 LYS A CA 1
ATOM 683 C C . LYS A 1 86 ? 7.622 -12.397 0.116 1.00 92.88 86 LYS A C 1
ATOM 685 O O . LYS A 1 86 ? 7.635 -11.703 -0.892 1.00 92.88 86 LYS A O 1
ATOM 690 N N . ASN A 1 87 ? 7.545 -11.856 1.329 1.00 97.12 87 ASN A N 1
ATOM 691 C CA . ASN A 1 87 ? 7.571 -10.413 1.567 1.00 97.12 87 ASN A CA 1
ATOM 692 C C . ASN A 1 87 ? 8.510 -9.994 2.709 1.00 97.12 87 ASN A C 1
ATOM 694 O O . ASN A 1 87 ? 8.539 -8.825 3.091 1.00 97.12 87 ASN A O 1
ATOM 698 N N . ARG A 1 88 ? 9.374 -10.906 3.178 1.00 97.31 88 ARG A N 1
ATOM 699 C CA . ARG A 1 88 ? 10.352 -10.659 4.253 1.00 97.31 88 ARG A CA 1
ATOM 700 C C . ARG A 1 88 ? 11.282 -9.460 4.033 1.00 97.31 88 ARG A C 1
ATOM 702 O O . ARG A 1 88 ? 11.792 -8.894 4.993 1.00 97.31 88 ARG A O 1
ATOM 709 N N . ASN A 1 89 ? 11.519 -9.045 2.783 1.00 97.94 89 ASN A N 1
ATOM 710 C CA . ASN A 1 89 ? 12.373 -7.892 2.496 1.00 97.94 89 ASN A CA 1
ATOM 711 C C . ASN A 1 89 ? 11.601 -6.567 2.507 1.00 97.94 89 ASN A C 1
ATOM 713 O O . ASN A 1 89 ? 12.217 -5.541 2.247 1.00 97.94 89 ASN A O 1
ATOM 717 N N . ALA A 1 90 ? 10.296 -6.542 2.804 1.00 97.88 90 ALA A N 1
ATOM 718 C CA . ALA A 1 90 ? 9.472 -5.331 2.750 1.00 97.88 90 ALA A CA 1
ATOM 719 C C . ALA A 1 90 ? 10.102 -4.146 3.497 1.00 97.88 90 ALA A C 1
ATOM 721 O O . ALA A 1 90 ? 10.262 -3.073 2.921 1.00 97.88 90 ALA A O 1
ATOM 722 N N . LYS A 1 91 ? 10.568 -4.369 4.732 1.00 96.81 91 LYS A N 1
ATOM 723 C CA . LYS A 1 91 ? 11.250 -3.339 5.527 1.00 96.81 91 LYS A CA 1
ATOM 724 C C . LYS A 1 91 ? 12.566 -2.884 4.887 1.00 96.81 91 LYS A C 1
ATOM 726 O O . LYS A 1 91 ? 12.806 -1.689 4.782 1.00 96.81 91 LYS A O 1
ATOM 731 N N . ARG A 1 92 ? 13.403 -3.822 4.420 1.00 96.94 92 ARG A N 1
ATOM 732 C CA . ARG A 1 92 ? 14.689 -3.514 3.753 1.00 96.94 92 ARG A CA 1
ATOM 733 C C . ARG A 1 92 ? 14.488 -2.771 2.430 1.00 96.94 92 ARG A C 1
ATOM 735 O O . ARG A 1 92 ? 15.326 -1.970 2.046 1.00 96.94 92 ARG A O 1
ATOM 742 N N . ARG A 1 93 ? 13.372 -3.032 1.751 1.00 97.62 93 ARG A N 1
ATOM 743 C CA . ARG A 1 93 ? 12.942 -2.386 0.505 1.00 97.62 93 ARG A CA 1
ATOM 744 C C . ARG A 1 93 ? 12.197 -1.069 0.731 1.00 97.62 93 ARG A C 1
ATOM 746 O O . ARG A 1 93 ? 11.700 -0.512 -0.243 1.00 97.62 93 ARG A O 1
ATOM 753 N N . GLU A 1 94 ? 12.089 -0.613 1.980 1.00 96.38 94 GLU A N 1
ATOM 754 C CA . GLU A 1 94 ? 11.366 0.605 2.368 1.00 96.38 94 GLU A CA 1
ATOM 755 C C . GLU A 1 94 ? 9.907 0.621 1.883 1.00 96.38 94 GLU A C 1
ATOM 757 O O . GLU A 1 94 ? 9.345 1.664 1.543 1.00 96.38 94 GLU 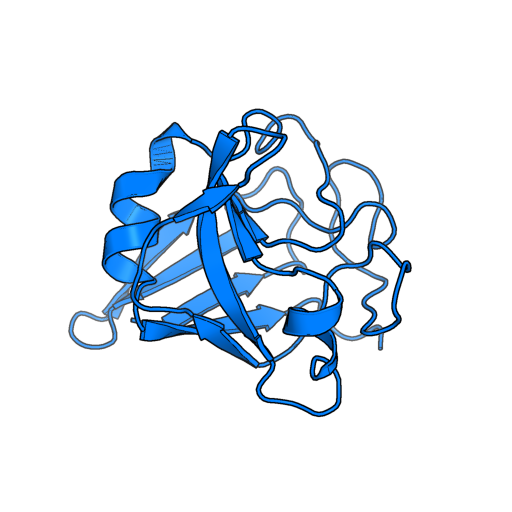A O 1
ATOM 762 N N . ILE A 1 95 ? 9.275 -0.556 1.841 1.00 98.19 95 ILE A N 1
ATOM 763 C CA . ILE A 1 95 ? 7.854 -0.670 1.527 1.00 98.19 95 ILE A CA 1
ATOM 764 C C . ILE A 1 95 ? 7.074 -0.062 2.692 1.00 98.19 95 ILE A C 1
ATOM 766 O O . ILE A 1 95 ? 7.255 -0.438 3.849 1.00 98.19 95 ILE A O 1
ATOM 770 N N . ILE A 1 96 ? 6.206 0.890 2.365 1.00 98.25 96 ILE A N 1
ATOM 771 C CA . ILE A 1 96 ? 5.367 1.650 3.297 1.00 98.25 96 ILE A CA 1
ATOM 772 C C . ILE A 1 96 ? 3.972 1.849 2.694 1.00 98.25 96 ILE A C 1
ATOM 774 O O . ILE A 1 96 ? 3.792 1.721 1.479 1.00 98.25 96 ILE A O 1
ATOM 778 N N . LEU A 1 97 ? 2.997 2.187 3.534 1.00 98.62 97 LEU A N 1
ATOM 779 C CA . LEU A 1 97 ? 1.700 2.716 3.116 1.00 98.62 97 LEU A CA 1
ATOM 780 C C . LEU A 1 97 ? 1.771 4.240 3.178 1.00 98.62 97 LEU A C 1
ATOM 782 O O . LEU A 1 97 ? 1.894 4.775 4.272 1.00 98.62 97 LEU A O 1
ATOM 786 N N . HIS A 1 98 ? 1.742 4.939 2.042 1.00 98.00 98 HIS A N 1
ATOM 787 C CA . HIS A 1 98 ? 1.966 6.390 2.002 1.00 98.00 98 HIS A CA 1
ATOM 788 C C . HIS A 1 98 ? 1.013 7.130 1.064 1.00 98.00 98 HIS A C 1
ATOM 790 O O . HIS A 1 98 ? 0.426 6.539 0.159 1.00 98.00 98 HIS A O 1
ATOM 796 N N . THR A 1 99 ? 0.896 8.442 1.248 1.00 96.56 99 THR A N 1
ATOM 797 C CA . THR A 1 99 ? 0.148 9.312 0.333 1.00 96.56 99 THR A CA 1
ATOM 798 C C . THR A 1 99 ? 0.981 9.684 -0.895 1.00 96.56 99 THR A C 1
ATOM 800 O O . THR A 1 99 ? 2.202 9.849 -0.819 1.00 96.56 99 THR A O 1
ATOM 803 N N . ALA A 1 100 ? 0.340 9.809 -2.057 1.00 93.50 100 ALA A N 1
ATOM 804 C CA . ALA A 1 100 ? 0.976 10.294 -3.275 1.00 93.50 100 ALA A CA 1
ATOM 805 C C . ALA A 1 100 ? -0.031 10.882 -4.272 1.00 93.50 100 ALA A C 1
ATOM 807 O O . ALA A 1 100 ? -0.991 10.228 -4.670 1.00 93.50 100 ALA A O 1
ATOM 808 N N . TRP A 1 101 ? 0.252 12.088 -4.767 1.00 91.12 101 TRP A N 1
ATOM 809 C CA . TRP A 1 101 ? -0.598 12.813 -5.723 1.00 91.12 101 TRP A CA 1
ATOM 810 C C . TRP A 1 101 ? -0.755 12.117 -7.088 1.00 91.12 101 TRP A C 1
ATOM 812 O O . TRP A 1 101 ? -1.687 12.407 -7.829 1.00 91.12 101 TRP A O 1
ATOM 822 N N . TYR A 1 102 ? 0.142 11.188 -7.437 1.00 86.31 102 TYR A N 1
ATOM 823 C CA . TYR A 1 102 ? 0.084 10.452 -8.706 1.00 86.31 102 TYR A CA 1
ATOM 824 C C . TYR A 1 102 ? -0.923 9.283 -8.697 1.00 86.31 102 TYR A C 1
ATOM 826 O O . TYR A 1 102 ? -1.080 8.572 -9.696 1.00 86.31 102 TYR A O 1
ATOM 834 N N . VAL A 1 103 ? -1.558 9.007 -7.556 1.00 87.12 103 VAL A N 1
ATOM 835 C CA . VAL A 1 103 ? -2.511 7.901 -7.415 1.00 87.12 103 VAL A CA 1
ATOM 836 C C . VAL A 1 103 ? -3.847 8.312 -8.036 1.00 87.12 103 VAL A C 1
ATOM 83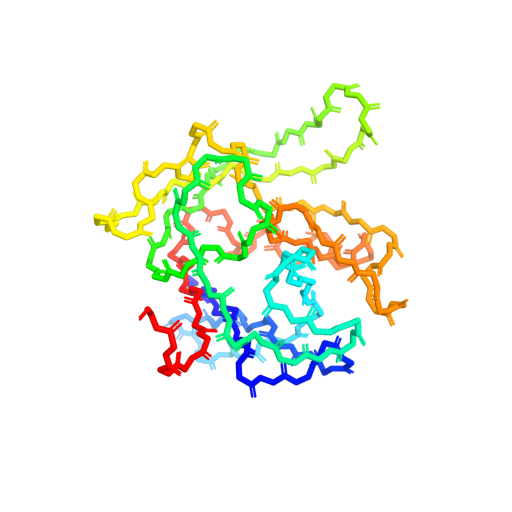8 O O . VAL A 1 103 ? -4.401 9.360 -7.725 1.00 87.12 103 VAL A O 1
ATOM 841 N N . GLY A 1 104 ? -4.366 7.485 -8.947 1.00 75.12 104 GLY A N 1
ATOM 842 C CA . GLY A 1 104 ? -5.539 7.806 -9.773 1.00 75.12 104 GLY A CA 1
ATOM 843 C C . GLY A 1 104 ? -5.198 8.415 -11.141 1.00 75.12 104 GLY A C 1
ATOM 844 O O . GLY A 1 104 ? -6.026 8.366 -12.042 1.00 75.12 104 GLY A O 1
ATOM 845 N N . THR A 1 105 ? -3.960 8.876 -11.358 1.00 74.69 105 THR A N 1
ATOM 846 C CA . THR A 1 105 ? -3.476 9.422 -12.647 1.00 74.69 105 THR A CA 1
ATOM 847 C C . THR A 1 105 ? -2.536 8.456 -13.385 1.00 74.69 105 THR A C 1
ATOM 849 O O . THR A 1 105 ? -1.611 8.857 -14.088 1.00 74.69 105 THR A O 1
ATOM 852 N N . LYS A 1 106 ? -2.761 7.140 -13.225 1.00 74.06 106 LYS A N 1
ATOM 853 C CA . LYS A 1 106 ? -1.930 6.039 -13.773 1.00 74.06 106 LYS A CA 1
ATOM 854 C C . LYS A 1 106 ? -0.471 6.018 -13.271 1.00 74.06 106 LYS A C 1
ATOM 856 O O . LYS A 1 106 ? 0.368 5.312 -13.842 1.00 74.06 106 LYS A O 1
ATOM 861 N N . GLY A 1 107 ? -0.150 6.774 -12.218 1.00 77.00 107 GLY A N 1
ATOM 862 C CA . GLY A 1 107 ? 1.159 6.748 -11.570 1.00 77.00 107 GLY A CA 1
ATOM 863 C C . GLY A 1 107 ? 1.467 5.403 -10.907 1.00 77.00 107 GLY A C 1
ATOM 864 O O . GLY A 1 107 ? 0.568 4.630 -10.577 1.00 77.00 107 GLY A O 1
ATOM 865 N N . ARG A 1 108 ? 2.760 5.114 -10.725 1.00 90.50 108 ARG A N 1
ATOM 866 C CA . ARG A 1 108 ? 3.264 3.863 -10.133 1.00 90.50 108 ARG A CA 1
ATOM 867 C C . ARG A 1 108 ? 4.279 4.170 -9.038 1.00 90.50 108 ARG A C 1
ATOM 869 O O . ARG A 1 108 ? 5.086 5.089 -9.191 1.00 90.50 108 ARG A O 1
ATOM 876 N N . SER A 1 109 ? 4.254 3.389 -7.964 1.00 92.81 109 SER A N 1
ATOM 877 C CA . SER A 1 109 ? 5.207 3.488 -6.857 1.00 92.81 109 SER A CA 1
ATOM 878 C C . SER A 1 109 ? 6.485 2.685 -7.153 1.00 92.81 109 SER A C 1
ATOM 880 O O . SER A 1 109 ? 6.655 2.111 -8.231 1.00 92.81 109 SER A O 1
ATOM 882 N N . ARG A 1 110 ? 7.408 2.612 -6.187 1.00 95.19 110 ARG A N 1
ATOM 883 C CA . ARG A 1 110 ? 8.547 1.669 -6.207 1.00 95.19 110 ARG A CA 1
ATOM 884 C C . ARG A 1 110 ? 8.245 0.360 -5.455 1.00 95.19 110 ARG A C 1
ATOM 886 O O . ARG A 1 110 ? 9.159 -0.292 -4.963 1.00 95.19 110 ARG A O 1
ATOM 893 N N . GLY A 1 111 ? 6.967 -0.013 -5.373 1.00 95.75 111 GLY A N 1
ATOM 894 C CA . GLY A 1 111 ? 6.469 -1.193 -4.656 1.00 95.75 111 GLY A CA 1
ATOM 895 C C . GLY A 1 111 ? 5.681 -0.855 -3.387 1.00 95.75 111 GLY A C 1
ATOM 896 O O . GLY A 1 111 ? 5.037 -1.732 -2.827 1.00 95.75 111 GLY A O 1
ATOM 897 N N . CYS A 1 112 ? 5.699 0.404 -2.944 1.00 97.50 112 CYS A N 1
ATOM 898 C CA . CYS A 1 112 ? 4.926 0.876 -1.798 1.00 97.50 112 CYS A CA 1
ATOM 899 C C . CYS A 1 112 ? 3.417 0.887 -2.081 1.00 97.50 112 CYS A C 1
ATOM 901 O O . CYS A 1 112 ? 2.998 1.076 -3.228 1.00 97.50 112 CYS A O 1
ATOM 903 N N . PHE A 1 113 ? 2.617 0.775 -1.021 1.00 98.19 113 PHE A N 1
ATOM 904 C CA . PHE A 1 113 ? 1.169 0.954 -1.068 1.00 98.19 113 PHE A CA 1
ATOM 905 C C . PHE A 1 113 ? 0.874 2.456 -1.088 1.00 98.19 113 PHE A C 1
ATOM 907 O O . PHE A 1 113 ? 0.840 3.107 -0.048 1.00 98.19 113 PHE A O 1
ATOM 914 N N . ALA A 1 114 ? 0.745 3.036 -2.280 1.00 97.75 114 ALA A N 1
ATOM 915 C CA . ALA A 1 114 ? 0.519 4.470 -2.422 1.00 97.75 114 ALA A CA 1
ATOM 916 C C . ALA A 1 114 ? -0.973 4.767 -2.604 1.00 97.75 114 ALA A C 1
ATOM 918 O O . ALA A 1 114 ? -1.572 4.265 -3.556 1.00 97.75 114 ALA A O 1
ATOM 919 N N . ILE A 1 115 ? -1.538 5.598 -1.729 1.00 97.94 115 ILE A N 1
ATOM 920 C CA . ILE A 1 115 ? -2.935 6.059 -1.761 1.00 97.94 115 ILE A CA 1
ATOM 921 C C . ILE A 1 115 ? -3.024 7.541 -2.130 1.00 97.94 115 ILE A C 1
ATOM 923 O O . ILE A 1 115 ? -2.027 8.268 -2.119 1.00 97.94 115 ILE A O 1
ATOM 927 N N . LYS A 1 116 ? -4.234 8.006 -2.424 1.00 97.00 116 LYS A N 1
ATOM 928 C CA . LYS A 1 116 ? -4.514 9.423 -2.645 1.00 97.00 116 LYS A CA 1
ATOM 929 C C . LYS A 1 116 ? -4.347 10.247 -1.356 1.00 97.00 116 LYS A C 1
ATOM 931 O O . LYS A 1 116 ? -4.749 9.770 -0.294 1.00 97.00 116 LYS A O 1
ATOM 936 N N . PRO A 1 117 ? -3.784 11.469 -1.415 1.00 96.50 117 PRO A N 1
ATOM 937 C CA . PRO A 1 117 ? -3.676 12.341 -0.246 1.00 96.50 117 PRO A CA 1
ATOM 938 C C . PRO A 1 117 ? -5.027 12.669 0.399 1.00 96.50 117 PRO A C 1
ATOM 940 O O . PRO A 1 117 ? -5.111 12.693 1.624 1.00 96.50 117 PRO A O 1
ATOM 943 N N . GLU A 1 118 ? -6.083 12.856 -0.401 1.00 97.06 118 GLU A N 1
ATOM 944 C CA . GLU A 1 118 ? -7.432 13.153 0.100 1.00 97.06 118 GLU A CA 1
ATOM 945 C C . GLU A 1 118 ? -8.045 12.020 0.943 1.00 97.06 118 GLU A C 1
ATOM 947 O O . GLU A 1 118 ? -8.878 12.283 1.806 1.00 97.06 118 GLU A O 1
ATOM 952 N N . ASP A 1 119 ? -7.587 10.778 0.754 1.00 97.94 119 ASP A N 1
ATOM 953 C CA . ASP A 1 119 ? -8.079 9.593 1.469 1.00 97.94 119 ASP A CA 1
ATOM 954 C C . ASP A 1 119 ? -7.284 9.306 2.762 1.00 97.94 119 ASP A C 1
ATOM 956 O O . ASP A 1 119 ? -7.572 8.336 3.474 1.00 97.94 119 ASP A O 1
ATOM 960 N N . LYS A 1 120 ? -6.254 10.114 3.077 1.00 97.94 120 LYS A N 1
ATOM 961 C CA . LYS A 1 120 ? -5.293 9.832 4.161 1.00 97.94 120 LYS A CA 1
ATOM 962 C C . LYS A 1 120 ? -5.988 9.547 5.484 1.00 97.94 120 LYS A C 1
ATOM 964 O O . LYS A 1 120 ? -5.680 8.549 6.130 1.00 97.94 120 LYS A O 1
ATOM 969 N N . TRP A 1 121 ? -6.893 10.431 5.900 1.00 97.69 121 TRP A N 1
ATOM 970 C CA . TRP A 1 121 ? -7.497 10.366 7.228 1.00 97.69 121 TRP A CA 1
ATOM 971 C C . TRP A 1 121 ? -8.296 9.074 7.420 1.00 97.69 121 TRP A C 1
ATOM 973 O O . TRP A 1 121 ? -8.098 8.353 8.400 1.00 97.69 121 TRP A O 1
ATOM 983 N N . GLN A 1 122 ? -9.146 8.738 6.451 1.00 98.19 122 GLN A N 1
ATOM 984 C CA . GLN A 1 122 ? -9.994 7.552 6.487 1.00 98.19 122 GLN A CA 1
ATOM 985 C C . GLN A 1 122 ? -9.163 6.270 6.388 1.00 98.19 122 GLN A C 1
ATOM 987 O O . GLN A 1 122 ? -9.429 5.313 7.113 1.00 98.19 122 GLN A O 1
ATOM 992 N N . VAL A 1 123 ? -8.134 6.244 5.534 1.00 98.50 123 VAL A N 1
ATOM 993 C CA . VAL A 1 123 ? -7.288 5.054 5.385 1.00 98.50 123 VAL A CA 1
ATOM 994 C C . VAL A 1 123 ? -6.394 4.857 6.606 1.00 98.50 123 VAL A C 1
ATOM 996 O O . VAL A 1 123 ? -6.359 3.761 7.157 1.00 98.50 123 VAL A O 1
ATOM 999 N N . PHE A 1 124 ? -5.682 5.884 7.074 1.00 98.56 124 PHE A N 1
ATOM 1000 C CA . PHE A 1 124 ? -4.698 5.719 8.150 1.00 98.56 124 PHE A CA 1
ATOM 1001 C C . PHE A 1 124 ? -5.356 5.448 9.501 1.00 98.56 124 PHE A C 1
ATOM 1003 O O . PHE A 1 124 ? -4.839 4.629 10.260 1.00 98.56 124 PHE A O 1
ATOM 1010 N N . SER A 1 125 ? -6.490 6.086 9.806 1.00 97.94 125 SER A N 1
ATOM 1011 C CA . SER A 1 125 ? -7.225 5.817 11.053 1.00 97.94 125 SER A CA 1
ATOM 1012 C C . SER A 1 125 ? -7.652 4.351 11.168 1.00 97.94 125 SER A C 1
ATOM 1014 O O . SER A 1 125 ? -7.571 3.784 12.254 1.00 97.94 125 SER A O 1
ATOM 1016 N N . ARG A 1 126 ? -8.018 3.716 10.048 1.00 98.44 126 ARG A N 1
ATOM 1017 C CA . ARG A 1 126 ? -8.494 2.323 9.999 1.00 98.44 126 ARG A CA 1
ATOM 1018 C C . ARG A 1 126 ? -7.385 1.300 9.750 1.00 98.44 126 ARG A C 1
ATOM 1020 O O . ARG A 1 126 ? -7.512 0.149 10.154 1.00 98.44 126 ARG A O 1
ATOM 1027 N N . ALA A 1 127 ? -6.302 1.695 9.082 1.00 98.38 127 ALA A N 1
ATOM 1028 C CA . ALA A 1 127 ? -5.195 0.802 8.745 1.00 98.38 127 ALA A CA 1
ATOM 1029 C C . ALA A 1 127 ? -4.163 0.654 9.872 1.00 98.38 127 ALA A C 1
ATOM 1031 O O . ALA A 1 127 ? -3.415 -0.319 9.870 1.00 98.38 127 ALA A O 1
ATOM 1032 N N . LYS A 1 128 ? -4.086 1.583 10.836 1.00 98.44 128 LYS A N 1
ATOM 1033 C CA . LYS A 1 128 ? -3.170 1.462 11.986 1.00 98.44 128 LYS A CA 1
ATOM 1034 C C . LYS A 1 128 ? -3.400 0.137 12.720 1.00 98.44 128 LYS A C 1
ATOM 1036 O O . LYS A 1 128 ? -4.518 -0.163 13.121 1.00 98.44 128 LYS A O 1
ATOM 1041 N N . ASN A 1 129 ? -2.329 -0.637 12.909 1.00 98.19 129 ASN A N 1
ATOM 1042 C CA . ASN A 1 129 ? -2.349 -1.985 13.502 1.00 98.19 129 ASN A CA 1
ATOM 1043 C C . ASN A 1 129 ? -3.184 -3.034 12.746 1.00 98.19 129 ASN A C 1
ATOM 1045 O O . ASN A 1 129 ? -3.372 -4.136 13.258 1.00 98.19 129 ASN A O 1
ATOM 1049 N N . ALA A 1 130 ? -3.668 -2.730 11.542 1.00 98.50 130 ALA A N 1
ATOM 1050 C CA . ALA A 1 130 ? -4.424 -3.681 10.745 1.00 98.50 130 ALA A CA 1
ATOM 1051 C C . ALA A 1 130 ? -3.504 -4.703 10.063 1.00 98.50 130 ALA A C 1
ATOM 1053 O O . ALA A 1 130 ? -2.331 -4.441 9.767 1.00 98.50 130 ALA A O 1
ATOM 1054 N N . LEU A 1 131 ? -4.084 -5.862 9.758 1.00 98.75 131 LEU A N 1
ATOM 1055 C CA . LEU A 1 131 ? -3.531 -6.792 8.784 1.00 98.75 131 LEU A CA 1
ATOM 1056 C C . LEU A 1 131 ? -3.789 -6.231 7.379 1.00 98.75 131 LEU A C 1
ATOM 1058 O O . LEU A 1 131 ? -4.918 -5.849 7.070 1.00 98.75 131 LEU A O 1
ATOM 1062 N N . LEU A 1 132 ? -2.760 -6.187 6.536 1.00 98.81 132 LEU A N 1
ATOM 1063 C CA . LEU A 1 132 ? -2.868 -5.834 5.123 1.00 98.81 132 LEU A CA 1
ATOM 1064 C C . LEU A 1 132 ? -2.541 -7.056 4.268 1.00 98.81 132 LEU A C 1
ATOM 1066 O O . LEU A 1 132 ? -1.478 -7.649 4.425 1.00 98.81 132 LEU A O 1
ATOM 1070 N N . TYR A 1 133 ? -3.418 -7.405 3.332 1.00 98.62 133 TYR A N 1
ATOM 1071 C CA . TYR A 1 133 ? -3.186 -8.444 2.338 1.00 98.62 133 TYR A CA 1
ATOM 1072 C C . TYR A 1 133 ? -2.996 -7.831 0.948 1.00 98.62 133 TYR A C 1
ATOM 1074 O O . TYR A 1 133 ? -3.871 -7.140 0.433 1.00 98.62 133 TYR A O 1
ATOM 1082 N N . SER A 1 134 ? -1.832 -8.062 0.345 1.00 98.38 134 SER A N 1
ATOM 1083 C CA . SER A 1 134 ? -1.498 -7.631 -1.013 1.00 98.38 134 SER A CA 1
ATOM 1084 C C . SER A 1 134 ? -1.667 -8.805 -1.969 1.00 98.38 134 SER A C 1
ATOM 1086 O O . SER A 1 134 ? -0.859 -9.740 -1.971 1.00 98.38 134 SER A O 1
ATOM 1088 N N . TYR A 1 135 ? -2.723 -8.761 -2.771 1.00 97.25 135 TYR A N 1
ATOM 1089 C CA . TYR A 1 135 ? -3.119 -9.831 -3.674 1.00 97.25 135 TYR A CA 1
ATOM 1090 C C . TYR A 1 135 ? -2.896 -9.414 -5.123 1.00 97.25 135 TYR A C 1
ATOM 1092 O O . TYR A 1 135 ? -3.256 -8.305 -5.497 1.00 97.25 135 TYR A O 1
ATOM 1100 N N . ALA A 1 136 ? -2.310 -10.281 -5.944 1.00 93.19 136 ALA A N 1
ATOM 1101 C CA . ALA A 1 136 ? -2.082 -10.005 -7.364 1.00 93.19 136 ALA A CA 1
ATOM 1102 C C . ALA A 1 136 ? -2.624 -11.093 -8.304 1.00 93.19 136 ALA A C 1
ATOM 1104 O O . ALA A 1 136 ? -2.479 -10.953 -9.511 1.00 93.19 136 ALA A O 1
ATOM 1105 N N . GLY A 1 137 ? -3.281 -12.137 -7.782 1.00 83.25 137 GLY A N 1
ATOM 1106 C CA . GLY A 1 137 ? -3.562 -13.342 -8.570 1.00 83.25 137 GLY A CA 1
ATOM 1107 C C . GLY A 1 137 ? -2.278 -14.117 -8.890 1.00 83.25 137 GLY A C 1
ATOM 1108 O O . GLY A 1 137 ? -1.179 -13.653 -8.584 1.00 83.25 137 GLY A O 1
ATOM 1109 N N . GLU A 1 138 ? -2.403 -15.332 -9.420 1.00 58.94 138 GLU A N 1
ATOM 1110 C CA . GLU A 1 138 ? -1.238 -16.174 -9.715 1.00 58.94 138 GLU A CA 1
ATOM 1111 C C . GLU A 1 138 ? -0.318 -15.548 -10.774 1.00 58.94 138 GLU A C 1
ATOM 1113 O O . GLU A 1 138 ? -0.762 -15.012 -11.788 1.00 58.94 138 GLU A O 1
ATOM 1118 N N . GLY A 1 139 ? 0.979 -15.602 -10.471 1.00 54.44 139 GLY A N 1
ATOM 1119 C CA . GLY A 1 139 ? 2.067 -14.870 -11.116 1.00 54.44 139 GLY A CA 1
ATOM 1120 C C . GLY A 1 139 ? 3.176 -14.602 -10.092 1.00 54.44 139 GLY A C 1
ATOM 1121 O O . GLY A 1 139 ? 3.525 -13.447 -9.832 1.00 54.44 139 GLY A O 1
ATOM 1122 N N . SER A 1 140 ? 3.624 -15.665 -9.410 1.00 39.94 140 SER A N 1
ATOM 1123 C CA . SER A 1 140 ? 4.784 -15.668 -8.506 1.00 3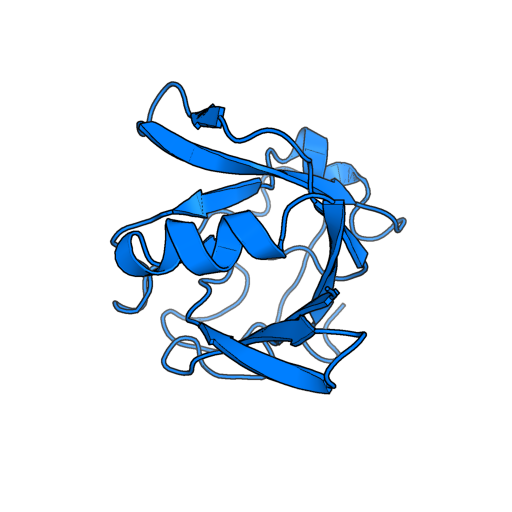9.94 140 SER A CA 1
ATOM 1124 C C . SER A 1 140 ? 6.033 -16.125 -9.235 1.00 39.94 140 SER A C 1
ATOM 1126 O O . SER A 1 140 ? 5.936 -17.206 -9.855 1.00 39.94 140 SER A O 1
#

Foldseek 3Di:
DAWE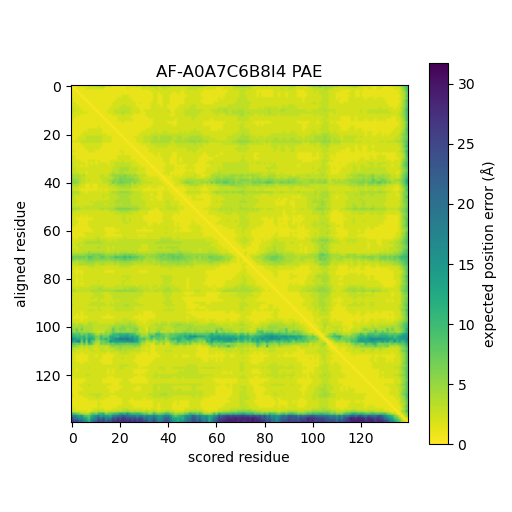QELLFWQLDQRIWFADPVPRDIDTFGWAFFPQQDAQRHGGQAAAQDAPNSGAQFFKKWWAQDWDADDPPRWIWIAIADPDPRNRCCVVNVAIQTEDCCRNVSDHGSRHGYGHPVCCVVCNVRRHRHMYGYHRPDRD

pLDDT: mean 94.85, std 7.98, range [39.94, 98.81]